Protein AF-A0A538EAV5-F1 (afdb_monomer_lite)

Radius of gyration: 18.89 Å; chains: 1; bounding box: 46×47×47 Å

Structure (mmCIF, N/CA/C/O backbone):
data_AF-A0A538EAV5-F1
#
_entry.id   AF-A0A538EAV5-F1
#
loop_
_atom_site.group_PDB
_atom_site.id
_atom_site.type_symbol
_atom_site.label_atom_id
_atom_site.label_alt_id
_atom_site.label_comp_id
_atom_site.label_asym_id
_atom_site.label_entity_id
_atom_site.label_seq_id
_atom_site.pdbx_PDB_ins_code
_atom_site.Cartn_x
_atom_site.Cartn_y
_atom_site.Cartn_z
_atom_site.occupancy
_atom_site.B_iso_or_equiv
_atom_site.auth_seq_id
_atom_site.auth_comp_id
_atom_site.auth_asym_id
_atom_site.auth_atom_id
_atom_site.pdbx_PDB_model_num
ATOM 1 N N . MET A 1 1 ? 9.358 -31.941 -11.381 1.00 70.62 1 MET A N 1
ATOM 2 C CA . MET A 1 1 ? 9.397 -30.488 -11.637 1.00 70.62 1 MET A CA 1
ATOM 3 C C . MET A 1 1 ? 8.380 -29.860 -10.707 1.00 70.62 1 MET A C 1
ATOM 5 O O . MET A 1 1 ? 7.259 -30.352 -10.681 1.00 70.62 1 MET A O 1
ATOM 9 N N . GLY A 1 2 ? 8.795 -28.918 -9.861 1.00 94.31 2 GLY A N 1
ATOM 10 C CA . GLY A 1 2 ? 7.896 -28.241 -8.918 1.00 94.31 2 GLY A CA 1
ATOM 11 C C . GLY A 1 2 ? 7.284 -26.969 -9.510 1.00 94.31 2 GLY A C 1
ATOM 12 O O . GLY A 1 2 ? 7.745 -26.485 -10.541 1.00 94.31 2 GLY A O 1
ATOM 13 N N . LEU A 1 3 ? 6.304 -26.376 -8.816 1.00 93.62 3 LEU A N 1
ATOM 14 C CA . LEU A 1 3 ? 5.641 -25.128 -9.234 1.00 93.62 3 LEU A CA 1
ATOM 15 C C . LEU A 1 3 ? 6.644 -24.017 -9.589 1.00 93.62 3 LEU A C 1
ATOM 17 O O . LEU A 1 3 ? 6.512 -23.359 -10.616 1.00 93.62 3 LEU A O 1
ATOM 21 N N . CYS A 1 4 ? 7.685 -23.832 -8.774 1.00 95.69 4 CYS A N 1
ATOM 22 C CA . CYS A 1 4 ? 8.709 -22.819 -9.037 1.00 95.69 4 CYS A CA 1
ATOM 23 C C . CYS A 1 4 ? 9.510 -23.098 -10.318 1.00 95.69 4 CYS A C 1
ATOM 25 O O . CYS A 1 4 ? 9.948 -22.160 -10.980 1.00 95.69 4 CYS A O 1
ATOM 27 N N . ASP A 1 5 ? 9.706 -24.365 -10.687 1.00 95.94 5 ASP A N 1
ATOM 28 C CA . ASP A 1 5 ? 10.388 -24.724 -11.933 1.00 95.94 5 ASP A CA 1
ATOM 29 C C . ASP A 1 5 ? 9.503 -24.419 -13.143 1.00 95.94 5 ASP A C 1
ATOM 31 O O . ASP A 1 5 ? 9.986 -23.901 -14.151 1.00 95.94 5 ASP A O 1
ATOM 35 N N . ASP A 1 6 ? 8.199 -24.680 -13.025 1.00 96.00 6 ASP A N 1
ATOM 36 C CA . ASP A 1 6 ? 7.224 -24.322 -14.051 1.00 96.00 6 ASP A CA 1
ATOM 37 C C . ASP A 1 6 ? 7.169 -22.805 -14.249 1.00 96.00 6 ASP A C 1
ATOM 39 O O . ASP A 1 6 ? 7.257 -22.345 -15.388 1.00 96.00 6 ASP A O 1
ATOM 43 N N . VAL A 1 7 ? 7.115 -22.022 -13.165 1.00 95.81 7 VAL A N 1
ATOM 44 C CA . VAL A 1 7 ? 7.157 -20.551 -13.230 1.00 95.81 7 VAL A CA 1
ATOM 45 C C . VAL A 1 7 ? 8.419 -20.076 -13.952 1.00 95.81 7 VAL A C 1
ATOM 47 O O . VAL A 1 7 ? 8.317 -19.326 -14.922 1.00 95.81 7 VAL A O 1
ATOM 50 N N . ARG A 1 8 ? 9.606 -20.562 -13.559 1.00 96.31 8 ARG A N 1
ATOM 51 C CA . ARG A 1 8 ? 10.872 -20.180 -14.213 1.00 96.31 8 ARG A CA 1
ATOM 52 C C . ARG A 1 8 ? 10.880 -20.519 -15.702 1.00 96.31 8 ARG A C 1
ATOM 54 O O . ARG A 1 8 ? 11.306 -19.687 -16.500 1.00 96.31 8 ARG A O 1
ATOM 61 N N . ARG A 1 9 ? 10.385 -21.702 -16.086 1.00 96.81 9 ARG A N 1
ATOM 62 C CA . ARG A 1 9 ? 10.300 -22.115 -17.496 1.00 96.81 9 ARG A CA 1
ATOM 63 C C . ARG A 1 9 ? 9.439 -21.150 -18.311 1.00 96.81 9 ARG A C 1
ATOM 65 O O . ARG A 1 9 ? 9.865 -20.721 -19.379 1.00 96.81 9 ARG A O 1
ATOM 72 N N . HIS A 1 10 ? 8.252 -20.800 -17.817 1.00 96.94 10 HIS A N 1
ATOM 73 C CA . HIS A 1 10 ? 7.336 -19.918 -18.545 1.00 96.94 10 HIS A CA 1
ATOM 74 C C . HIS A 1 10 ? 7.859 -18.481 -18.607 1.00 96.94 10 HIS A C 1
ATOM 76 O O . HIS A 1 10 ? 7.810 -17.868 -19.670 1.00 96.94 10 HIS A O 1
ATOM 82 N N . CYS A 1 11 ? 8.435 -17.961 -17.518 1.00 96.00 11 CYS A N 1
ATOM 83 C CA . CYS A 1 11 ? 9.115 -16.666 -17.542 1.00 96.00 11 CYS A CA 1
ATOM 84 C C . CYS A 1 11 ? 10.258 -16.642 -18.570 1.00 96.00 11 CYS A C 1
ATOM 86 O O . CYS A 1 11 ? 10.398 -15.665 -19.303 1.00 96.00 11 CYS A O 1
ATOM 88 N N . GLY A 1 12 ? 11.037 -17.727 -18.665 1.00 95.00 12 GLY A N 1
ATOM 89 C CA . GLY A 1 12 ? 12.094 -17.875 -19.667 1.00 95.00 12 GLY A CA 1
ATOM 90 C C . GLY A 1 12 ? 11.567 -17.833 -21.104 1.00 95.00 12 GLY A C 1
ATOM 91 O O . GLY A 1 12 ? 12.147 -17.143 -21.936 1.00 95.00 12 GLY A O 1
ATOM 92 N N . ALA A 1 13 ? 10.446 -18.505 -21.386 1.00 96.06 13 ALA A N 1
ATOM 93 C CA . ALA A 1 13 ? 9.806 -18.462 -22.703 1.00 96.06 13 ALA A CA 1
ATOM 94 C C . ALA A 1 13 ? 9.340 -17.042 -23.075 1.00 96.06 13 ALA A C 1
ATOM 96 O O . ALA A 1 13 ? 9.650 -16.562 -24.161 1.00 96.06 13 ALA A O 1
ATOM 97 N N . VAL A 1 14 ? 8.688 -16.330 -22.147 1.00 95.81 14 VAL A N 1
ATOM 98 C CA . VAL A 1 14 ? 8.267 -14.931 -22.363 1.00 95.81 14 VAL A CA 1
ATOM 99 C C . VAL A 1 14 ? 9.465 -14.027 -22.658 1.00 95.81 14 VAL A C 1
ATOM 101 O O . VAL A 1 14 ? 9.405 -13.209 -23.573 1.00 95.81 14 VAL A O 1
ATOM 104 N N . ALA A 1 15 ? 10.563 -14.179 -21.912 1.00 95.56 15 ALA A N 1
ATOM 105 C CA . ALA A 1 15 ? 11.778 -13.401 -22.138 1.00 95.56 15 ALA A CA 1
ATOM 106 C C . ALA A 1 15 ? 12.428 -13.710 -23.499 1.00 95.56 15 ALA A C 1
ATOM 108 O O . ALA A 1 15 ? 12.901 -12.792 -24.164 1.00 95.56 15 ALA A O 1
ATOM 109 N N . ALA A 1 16 ? 12.425 -14.976 -23.930 1.00 93.50 16 ALA A N 1
ATOM 110 C CA . ALA A 1 16 ? 12.979 -15.394 -25.219 1.00 93.50 16 ALA A CA 1
ATOM 111 C C . ALA A 1 16 ? 12.156 -14.901 -26.424 1.00 93.50 16 ALA A C 1
ATOM 113 O O . ALA A 1 16 ? 12.711 -14.671 -27.496 1.00 93.50 16 ALA A O 1
ATOM 114 N N . GLU A 1 17 ? 10.843 -14.727 -26.256 1.00 96.00 17 GLU A N 1
ATOM 115 C CA . GLU A 1 17 ? 9.930 -14.260 -27.309 1.00 96.00 17 GLU A CA 1
ATOM 116 C C . GLU A 1 17 ? 9.737 -12.731 -27.328 1.00 96.00 17 GLU A C 1
ATOM 118 O O . GLU A 1 17 ? 9.058 -12.191 -28.212 1.00 96.00 17 GLU A O 1
ATOM 123 N N . ALA A 1 18 ? 10.326 -12.008 -26.369 1.00 96.50 18 ALA A N 1
ATOM 124 C CA . ALA A 1 18 ? 10.207 -10.561 -26.267 1.00 96.50 18 ALA A CA 1
ATOM 125 C C . ALA A 1 18 ? 10.809 -9.855 -27.498 1.00 96.50 18 ALA A C 1
ATOM 127 O O . ALA A 1 18 ? 11.935 -10.115 -27.910 1.00 96.50 18 ALA A O 1
ATOM 128 N N . ARG A 1 19 ? 10.052 -8.921 -28.091 1.00 96.44 19 ARG A N 1
ATOM 129 C CA . ARG A 1 19 ? 10.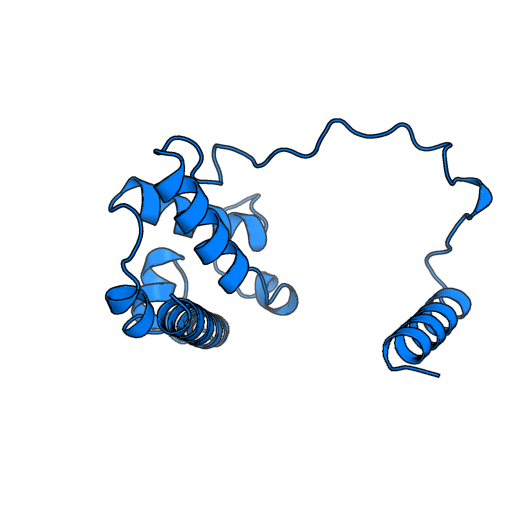458 -8.207 -29.322 1.00 96.44 19 ARG A CA 1
ATOM 130 C C . ARG A 1 19 ? 11.065 -6.828 -29.082 1.00 96.44 19 ARG A C 1
ATOM 132 O O . ARG A 1 19 ? 11.783 -6.325 -29.937 1.00 96.44 19 ARG A O 1
ATOM 139 N N . PHE A 1 20 ? 10.721 -6.197 -27.962 1.00 96.50 20 PHE A N 1
ATOM 140 C CA . PHE A 1 20 ? 11.022 -4.782 -27.709 1.00 96.50 20 PHE A CA 1
ATOM 141 C C . PHE A 1 20 ? 12.072 -4.561 -26.620 1.00 96.50 20 PHE A C 1
ATOM 143 O O . PHE A 1 20 ? 12.661 -3.487 -26.553 1.00 96.50 20 PHE A O 1
ATOM 150 N N . VAL A 1 21 ? 12.301 -5.556 -25.764 1.00 93.94 21 VAL A N 1
ATOM 151 C CA . VAL A 1 21 ? 13.243 -5.491 -24.643 1.00 93.94 21 VAL A CA 1
ATOM 152 C C . VAL A 1 21 ? 13.996 -6.814 -24.600 1.00 93.94 21 VAL A C 1
ATOM 154 O O . VAL A 1 21 ? 13.374 -7.866 -24.723 1.00 93.94 21 VAL A O 1
ATOM 157 N N . ALA A 1 22 ? 15.316 -6.756 -24.427 1.00 91.44 22 ALA A N 1
ATOM 158 C CA . ALA A 1 22 ? 16.183 -7.922 -24.310 1.00 91.44 22 ALA A CA 1
ATOM 159 C C . ALA A 1 22 ? 16.962 -7.870 -22.992 1.00 91.44 22 ALA A C 1
ATOM 161 O O . ALA A 1 22 ? 17.306 -6.791 -22.506 1.00 91.44 22 ALA A O 1
ATOM 162 N N . ILE A 1 23 ? 17.239 -9.041 -22.423 1.00 90.00 23 ILE A N 1
ATOM 163 C CA . ILE A 1 23 ? 18.126 -9.182 -21.267 1.00 90.00 23 ILE A CA 1
ATOM 164 C C . ILE A 1 23 ? 19.556 -9.278 -21.799 1.00 90.00 23 ILE A C 1
ATOM 166 O O . ILE A 1 23 ? 19.841 -10.150 -22.617 1.00 90.00 23 ILE A O 1
ATOM 170 N N . ASP A 1 24 ? 20.444 -8.406 -21.325 1.00 90.62 24 ASP A N 1
ATOM 171 C CA . ASP A 1 24 ? 21.883 -8.498 -21.577 1.00 90.62 24 ASP A CA 1
ATOM 172 C C . ASP A 1 24 ? 22.565 -9.197 -20.384 1.00 90.62 24 ASP A C 1
ATOM 174 O O . ASP A 1 24 ? 22.794 -8.556 -19.352 1.00 90.62 24 ASP A O 1
ATOM 178 N N . PRO A 1 25 ? 22.869 -10.507 -20.472 1.00 86.31 25 PRO A N 1
ATOM 179 C CA . PRO A 1 25 ? 23.530 -11.223 -19.384 1.00 86.31 25 PRO A CA 1
ATOM 180 C C . PRO A 1 25 ? 24.971 -10.746 -19.164 1.00 86.31 25 PRO A C 1
ATOM 182 O O . PRO A 1 25 ? 25.479 -10.845 -18.050 1.00 86.31 25 PRO A O 1
ATOM 185 N N . GLU A 1 26 ? 25.616 -10.181 -20.187 1.00 89.19 26 GLU A N 1
ATOM 186 C CA . GLU A 1 26 ? 26.988 -9.677 -20.098 1.00 89.19 26 GLU A CA 1
ATOM 187 C C . GLU A 1 26 ? 27.059 -8.328 -19.371 1.00 89.19 26 GLU A C 1
ATOM 189 O O . GLU A 1 26 ? 28.127 -7.933 -18.899 1.00 89.19 26 GLU A O 1
ATOM 194 N N . ALA A 1 27 ? 25.932 -7.618 -19.248 1.00 86.69 27 ALA A N 1
ATOM 195 C CA . ALA A 1 27 ? 25.825 -6.391 -18.462 1.00 86.69 27 ALA A CA 1
ATOM 196 C C . ALA A 1 27 ? 25.768 -6.639 -16.944 1.00 86.69 27 ALA A C 1
ATOM 198 O O . ALA A 1 27 ? 25.906 -5.687 -16.166 1.00 86.69 27 ALA A O 1
ATOM 199 N N . ILE A 1 28 ? 25.588 -7.889 -16.497 1.00 82.44 28 ILE A N 1
ATOM 200 C CA . ILE A 1 28 ? 25.572 -8.236 -15.071 1.00 82.44 28 ILE A CA 1
ATOM 201 C C . ILE A 1 28 ? 26.910 -7.830 -14.437 1.00 82.44 28 ILE A C 1
ATOM 203 O O . ILE A 1 28 ? 27.984 -8.183 -14.915 1.00 82.44 28 ILE A O 1
ATOM 207 N N . GLY A 1 29 ? 26.839 -7.055 -13.354 1.00 82.56 29 GLY A N 1
ATOM 208 C CA . GLY A 1 29 ? 28.017 -6.544 -12.647 1.00 82.56 29 GLY A CA 1
ATOM 209 C C . GLY A 1 29 ? 28.674 -5.310 -13.276 1.00 82.56 29 GLY A C 1
ATOM 210 O O . GLY A 1 29 ? 29.597 -4.771 -12.678 1.00 82.56 29 GLY A O 1
ATOM 211 N N . ARG A 1 30 ? 28.201 -4.829 -14.438 1.00 87.44 30 ARG A N 1
ATOM 212 C CA . ARG A 1 30 ? 28.652 -3.553 -15.037 1.00 87.44 30 ARG A CA 1
ATOM 213 C C . ARG A 1 30 ? 27.848 -2.348 -14.557 1.00 87.44 30 ARG A C 1
ATOM 215 O O . ARG A 1 30 ? 28.281 -1.212 -14.721 1.00 87.44 30 ARG A O 1
ATOM 222 N N . VAL A 1 31 ? 26.654 -2.593 -14.024 1.00 83.38 31 VAL A N 1
ATOM 223 C CA . VAL A 1 31 ? 25.819 -1.555 -13.422 1.00 83.38 31 VAL A CA 1
ATOM 224 C C . VAL A 1 31 ? 26.309 -1.342 -11.998 1.00 83.38 31 VAL A C 1
ATOM 226 O O . VAL A 1 31 ? 26.181 -2.241 -11.166 1.00 83.38 31 VAL A O 1
ATOM 229 N N . GLU A 1 32 ? 26.876 -0.165 -11.735 1.00 87.19 32 GLU A N 1
ATOM 230 C CA . GLU A 1 32 ? 27.245 0.241 -10.380 1.00 87.19 32 GLU A CA 1
ATOM 231 C C . GLU A 1 32 ? 26.024 0.119 -9.457 1.00 87.19 32 GLU A C 1
ATOM 233 O O . GLU A 1 32 ? 24.926 0.554 -9.833 1.00 87.19 32 GLU A O 1
ATOM 238 N N . PRO A 1 33 ? 26.175 -0.477 -8.262 1.00 84.19 33 PRO A N 1
ATOM 239 C CA . PRO A 1 33 ? 25.071 -0.581 -7.331 1.00 84.19 33 PRO A CA 1
ATOM 240 C C . PRO A 1 33 ? 24.588 0.822 -6.970 1.00 84.19 33 PRO A C 1
ATOM 242 O O . PRO A 1 33 ? 25.368 1.705 -6.605 1.00 84.19 33 PRO A O 1
ATOM 245 N N . GLY A 1 34 ? 23.275 1.022 -7.062 1.00 85.19 34 GLY A N 1
ATOM 246 C CA . GLY A 1 34 ? 22.653 2.212 -6.505 1.00 85.19 34 GLY A CA 1
ATOM 247 C C . GLY A 1 34 ? 22.898 2.298 -4.993 1.00 85.19 34 GLY A C 1
ATOM 248 O O . GLY A 1 34 ? 23.247 1.297 -4.356 1.00 85.19 34 GLY A O 1
ATOM 249 N N . PRO A 1 35 ? 22.692 3.479 -4.387 1.00 91.00 35 PRO A N 1
ATOM 250 C CA . PRO A 1 35 ? 22.676 3.578 -2.935 1.00 91.00 35 PRO A CA 1
ATOM 251 C C . PRO A 1 35 ? 21.633 2.607 -2.353 1.00 91.00 35 PRO A C 1
ATOM 253 O O . PRO A 1 35 ? 20.661 2.272 -3.043 1.00 91.00 35 PRO A O 1
ATOM 256 N N . PRO A 1 36 ? 21.794 2.172 -1.089 1.00 90.62 36 PRO A N 1
ATOM 257 C CA . PRO A 1 36 ? 20.785 1.365 -0.422 1.00 90.62 36 PRO A CA 1
ATOM 258 C C . PRO A 1 36 ? 19.402 2.013 -0.570 1.00 90.62 36 PRO A C 1
ATOM 260 O O . PRO A 1 36 ? 19.274 3.219 -0.327 1.00 90.62 36 PRO A O 1
ATOM 263 N N . PRO A 1 37 ? 18.377 1.257 -0.998 1.00 88.25 37 PRO A N 1
ATOM 264 C CA . PRO A 1 37 ? 17.046 1.811 -1.153 1.00 88.25 37 PRO A CA 1
ATOM 265 C C . PRO A 1 37 ? 16.551 2.316 0.201 1.00 88.25 37 PRO A C 1
ATOM 267 O O . PRO A 1 37 ? 16.670 1.633 1.218 1.00 88.25 37 PRO A O 1
ATOM 270 N N . ALA A 1 38 ? 15.990 3.519 0.199 1.00 92.12 38 ALA A N 1
ATOM 271 C CA . ALA A 1 38 ? 15.401 4.139 1.372 1.00 92.12 38 ALA A CA 1
ATOM 272 C C . ALA A 1 38 ? 13.966 4.556 1.056 1.00 92.12 38 ALA A C 1
ATOM 274 O O . ALA A 1 38 ? 13.659 4.997 -0.054 1.00 92.12 38 ALA A O 1
ATOM 275 N N . LEU A 1 39 ? 13.089 4.419 2.046 1.00 94.38 39 LEU A N 1
ATOM 276 C CA . LEU A 1 39 ? 11.736 4.951 1.970 1.00 94.38 39 LEU A CA 1
ATOM 277 C C . LEU A 1 39 ? 11.781 6.477 2.100 1.00 94.38 39 LEU A C 1
ATOM 279 O O . LEU A 1 39 ? 12.546 7.015 2.898 1.00 94.38 39 LEU A O 1
ATOM 283 N N . ASP A 1 40 ? 10.950 7.177 1.326 1.00 94.25 40 ASP A N 1
ATOM 284 C CA . ASP A 1 40 ? 10.810 8.631 1.440 1.00 94.25 40 ASP A CA 1
ATOM 285 C C . ASP A 1 40 ? 10.080 8.981 2.754 1.00 94.25 40 ASP A C 1
ATOM 287 O O . ASP A 1 40 ? 8.885 8.677 2.856 1.00 94.25 40 ASP A O 1
ATOM 291 N N 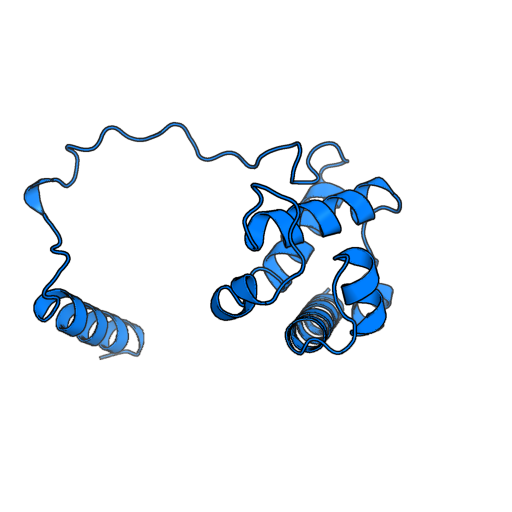. PRO A 1 41 ? 10.726 9.646 3.732 1.00 94.75 41 PRO A N 1
ATOM 292 C CA . PRO A 1 41 ? 10.108 9.985 5.017 1.00 94.75 41 PRO A CA 1
ATOM 293 C C . PRO A 1 41 ? 8.959 10.996 4.893 1.00 94.75 41 PRO A C 1
ATOM 295 O O . PRO A 1 41 ? 8.181 11.168 5.824 1.00 94.75 41 PRO A O 1
ATOM 298 N N . ARG A 1 42 ? 8.806 11.674 3.748 1.00 92.12 42 ARG A N 1
ATOM 299 C CA . ARG A 1 42 ? 7.640 12.536 3.498 1.00 92.12 42 ARG A CA 1
ATOM 300 C C . ARG A 1 42 ? 6.410 11.737 3.090 1.00 92.12 42 ARG A C 1
ATOM 302 O O . ARG A 1 42 ? 5.291 12.164 3.359 1.00 92.12 42 ARG A O 1
ATOM 309 N N . ALA A 1 43 ? 6.608 10.599 2.434 1.00 94.81 43 ALA A N 1
ATOM 310 C CA . ALA A 1 43 ? 5.526 9.746 1.957 1.00 94.81 43 ALA A CA 1
ATOM 311 C C . ALA A 1 43 ? 5.243 8.542 2.865 1.00 94.81 43 ALA A C 1
ATOM 313 O O . ALA A 1 43 ? 4.236 7.876 2.663 1.00 94.81 43 ALA A O 1
ATOM 314 N N . HIS A 1 44 ? 6.114 8.265 3.836 1.00 98.00 44 HIS A N 1
ATOM 315 C CA . HIS A 1 44 ? 5.994 7.138 4.757 1.00 98.00 44 HIS A CA 1
ATOM 316 C C . HIS A 1 44 ? 6.068 7.621 6.202 1.00 98.00 44 HIS A C 1
ATOM 318 O O . HIS A 1 44 ? 6.750 8.604 6.482 1.00 98.00 44 HIS A O 1
ATOM 324 N N . TYR A 1 45 ? 5.385 6.924 7.107 1.00 98.44 45 TYR A N 1
ATOM 325 C CA . TYR A 1 45 ? 5.489 7.159 8.542 1.00 98.44 45 TYR A CA 1
ATOM 326 C C . TYR A 1 45 ? 6.712 6.415 9.092 1.00 98.44 45 TYR A C 1
ATOM 328 O O . TYR A 1 45 ? 6.707 5.189 9.178 1.00 98.44 45 TYR A O 1
ATOM 336 N N . LEU A 1 46 ? 7.779 7.154 9.401 1.00 98.06 46 LEU A N 1
ATOM 337 C CA . LEU A 1 46 ? 9.077 6.618 9.849 1.00 98.06 46 LEU A CA 1
ATOM 338 C C . LEU A 1 46 ? 9.586 7.295 11.132 1.00 98.06 46 LEU A C 1
ATOM 340 O O . LEU A 1 46 ? 10.632 6.926 11.656 1.00 98.06 46 LEU A O 1
ATOM 344 N N . GLU A 1 47 ? 8.873 8.312 11.606 1.00 97.31 47 GLU A N 1
ATOM 345 C CA . GLU A 1 47 ? 9.239 9.171 12.731 1.00 97.31 47 GLU A CA 1
ATOM 346 C C . GLU A 1 47 ? 8.675 8.712 14.087 1.00 97.31 47 GLU A C 1
ATOM 348 O O . GLU A 1 47 ? 8.941 9.356 15.100 1.00 97.31 47 GLU A O 1
ATOM 353 N N . GLY A 1 48 ? 7.870 7.646 14.101 1.00 96.19 48 GLY A N 1
ATOM 354 C CA . GLY A 1 48 ? 7.261 7.083 15.306 1.00 96.19 48 GLY A CA 1
ATOM 355 C C . GLY A 1 48 ? 8.170 6.140 16.088 1.00 96.19 48 GLY A C 1
ATOM 356 O O . GLY A 1 48 ? 9.304 5.858 15.698 1.00 96.19 48 GLY A O 1
ATOM 357 N N . GLU A 1 49 ? 7.632 5.589 17.177 1.00 97.69 49 GLU A N 1
ATOM 358 C CA . GLU A 1 49 ? 8.290 4.505 17.905 1.00 97.69 49 GLU A CA 1
ATOM 359 C C . GLU A 1 49 ? 8.429 3.257 17.010 1.00 97.69 49 GLU A C 1
ATOM 361 O O . GLU A 1 49 ? 7.585 3.026 16.136 1.00 97.69 49 GLU A O 1
ATOM 366 N N . PRO A 1 50 ? 9.445 2.395 17.222 1.00 98.19 50 PRO A N 1
ATOM 367 C CA . PRO A 1 50 ? 9.694 1.241 16.353 1.00 98.19 50 PRO A CA 1
ATOM 368 C C . PRO A 1 50 ? 8.480 0.321 16.144 1.00 98.19 50 PRO A C 1
ATOM 370 O O . PRO A 1 50 ? 8.307 -0.228 15.057 1.00 98.19 50 PRO A O 1
ATOM 373 N N . GLY A 1 51 ? 7.630 0.170 17.166 1.00 98.12 51 GLY A N 1
ATOM 374 C CA . GLY A 1 51 ? 6.391 -0.608 17.074 1.00 98.12 51 GLY A CA 1
ATOM 375 C C . GLY A 1 51 ? 5.362 0.007 16.122 1.00 98.12 51 GLY A C 1
ATOM 376 O O . GLY A 1 51 ? 4.764 -0.712 15.323 1.00 98.12 51 GLY A O 1
ATOM 377 N N . ASP A 1 52 ? 5.212 1.331 16.140 1.00 98.19 52 ASP A N 1
ATOM 378 C CA . ASP A 1 52 ? 4.259 2.044 15.287 1.00 98.19 52 ASP A CA 1
ATOM 379 C C . ASP A 1 52 ? 4.734 2.071 13.831 1.00 98.19 52 ASP A C 1
ATOM 381 O O . ASP A 1 52 ? 3.937 1.892 12.909 1.00 98.19 52 ASP A O 1
ATOM 385 N N . VAL A 1 53 ? 6.046 2.219 13.613 1.00 98.50 53 VAL A N 1
ATOM 386 C CA . VAL A 1 53 ? 6.650 2.111 12.275 1.00 98.50 53 VAL A CA 1
ATOM 387 C C . VAL A 1 53 ? 6.470 0.697 11.716 1.00 98.50 53 VAL A C 1
ATOM 389 O O . VAL A 1 53 ? 6.107 0.537 10.550 1.00 98.50 53 VAL A O 1
ATOM 392 N N . ALA A 1 54 ? 6.659 -0.341 12.537 1.00 98.38 54 ALA A N 1
ATOM 393 C CA . ALA A 1 54 ? 6.406 -1.718 12.119 1.00 98.38 54 ALA A CA 1
ATOM 394 C C . ALA A 1 54 ? 4.925 -1.946 11.766 1.00 98.38 54 ALA A C 1
ATOM 396 O O . ALA A 1 54 ? 4.628 -2.532 10.725 1.00 98.38 54 ALA A O 1
ATOM 397 N N . ALA A 1 55 ? 3.997 -1.436 12.583 1.00 98.56 55 ALA A N 1
ATOM 398 C CA . ALA A 1 55 ? 2.564 -1.512 12.306 1.00 98.56 55 ALA A CA 1
ATOM 399 C C . ALA A 1 55 ? 2.189 -0.784 11.005 1.00 98.56 55 ALA A C 1
ATOM 401 O O . ALA A 1 55 ? 1.410 -1.314 10.210 1.00 98.56 55 ALA A O 1
ATOM 402 N N . TYR A 1 56 ? 2.778 0.388 10.745 1.00 98.62 56 TYR A N 1
ATOM 403 C CA . TYR A 1 56 ? 2.594 1.126 9.496 1.00 98.62 56 TYR A CA 1
ATOM 404 C C . TYR A 1 56 ? 3.037 0.306 8.283 1.00 98.62 56 TYR A C 1
ATOM 406 O O . TYR A 1 56 ? 2.270 0.165 7.333 1.00 98.62 56 TYR A O 1
ATOM 414 N N . LEU A 1 57 ? 4.247 -0.261 8.319 1.00 98.38 57 LEU A N 1
ATOM 415 C CA . LEU A 1 57 ? 4.792 -1.026 7.196 1.00 98.38 57 LEU A CA 1
ATOM 416 C C . LEU A 1 57 ? 3.967 -2.284 6.909 1.00 98.38 57 LEU A C 1
ATOM 418 O O . LEU A 1 57 ? 3.621 -2.523 5.756 1.00 98.38 57 LEU A O 1
ATOM 422 N N . LEU A 1 58 ? 3.571 -3.032 7.943 1.00 98.38 58 LEU A N 1
ATOM 423 C CA . LEU A 1 58 ? 2.701 -4.203 7.780 1.00 98.38 58 LEU A CA 1
ATOM 424 C C . LEU A 1 58 ? 1.331 -3.824 7.200 1.00 98.38 58 LEU A C 1
ATOM 426 O O . LEU A 1 58 ? 0.816 -4.515 6.323 1.00 98.38 58 LEU A O 1
ATOM 430 N N . THR A 1 59 ? 0.760 -2.709 7.662 1.00 98.62 59 THR A N 1
ATOM 431 C CA . THR A 1 59 ? -0.520 -2.196 7.156 1.00 98.62 59 THR A CA 1
ATOM 432 C C . THR A 1 59 ? -0.404 -1.759 5.696 1.00 98.62 59 THR A C 1
ATOM 434 O O . THR A 1 59 ? -1.272 -2.089 4.893 1.00 98.62 59 THR A O 1
ATOM 437 N N . LEU A 1 60 ? 0.673 -1.051 5.333 1.00 98.50 60 LEU A N 1
ATOM 438 C CA . LEU A 1 60 ? 0.938 -0.627 3.959 1.00 98.50 60 LEU A CA 1
ATOM 439 C C . LEU A 1 60 ? 1.103 -1.835 3.038 1.00 98.50 60 LEU A C 1
ATOM 441 O O . LEU A 1 60 ? 0.465 -1.884 1.990 1.00 98.50 60 LEU A O 1
ATOM 445 N N . ASP A 1 61 ? 1.922 -2.810 3.431 1.00 97.88 61 ASP A N 1
ATOM 446 C CA . ASP A 1 61 ? 2.209 -3.990 2.616 1.00 97.88 61 ASP A CA 1
ATOM 447 C C . ASP A 1 61 ? 0.969 -4.863 2.396 1.00 97.88 61 ASP A C 1
ATOM 449 O O . ASP A 1 61 ? 0.799 -5.408 1.303 1.00 97.88 61 ASP A O 1
ATOM 453 N N . ALA A 1 62 ? 0.048 -4.920 3.364 1.00 98.38 62 ALA A N 1
ATOM 454 C CA . ALA A 1 62 ? -1.236 -5.602 3.197 1.00 98.38 62 ALA A CA 1
ATOM 455 C C . ALA A 1 62 ? -2.103 -4.996 2.077 1.00 98.38 62 ALA A C 1
ATOM 457 O O . ALA A 1 62 ? -2.923 -5.702 1.494 1.00 98.38 62 ALA A O 1
ATOM 458 N N . ILE A 1 63 ? -1.908 -3.718 1.734 1.00 97.62 63 ILE A N 1
ATOM 459 C CA . ILE A 1 63 ? -2.654 -3.014 0.677 1.00 97.62 63 ILE A CA 1
ATOM 460 C C . ILE A 1 63 ? -1.762 -2.522 -0.471 1.00 97.62 63 ILE A C 1
ATOM 462 O O . ILE A 1 63 ? -2.204 -1.758 -1.327 1.00 97.62 63 ILE A O 1
ATOM 466 N N . ASN A 1 64 ? -0.511 -2.978 -0.556 1.00 92.69 64 ASN A N 1
ATOM 467 C CA . ASN A 1 64 ? 0.446 -2.559 -1.584 1.00 92.69 64 ASN A CA 1
ATOM 468 C C . ASN A 1 64 ? 0.289 -3.359 -2.895 1.00 92.69 64 ASN A C 1
ATOM 470 O O . ASN A 1 64 ? 1.249 -3.864 -3.478 1.00 92.69 64 ASN A O 1
ATOM 474 N N . PHE A 1 65 ? -0.950 -3.505 -3.368 1.00 94.81 65 PHE A N 1
ATOM 475 C CA . PHE A 1 65 ? -1.282 -4.174 -4.627 1.00 94.81 65 PHE A CA 1
ATOM 476 C C . PHE A 1 65 ? -2.269 -3.351 -5.459 1.00 94.81 65 PHE A C 1
ATOM 478 O O . PHE A 1 65 ? -2.806 -2.342 -5.012 1.00 94.81 65 PHE A O 1
ATOM 485 N N . GLY A 1 66 ? -2.519 -3.782 -6.698 1.00 91.75 66 GLY A N 1
ATOM 486 C CA . GLY A 1 66 ? -3.494 -3.128 -7.576 1.00 91.75 66 GLY A CA 1
ATOM 487 C C . GLY A 1 66 ? -2.899 -2.058 -8.488 1.00 91.75 66 GLY A C 1
ATOM 488 O O . GLY A 1 66 ? -3.601 -1.134 -8.880 1.00 91.75 66 GLY A O 1
ATOM 489 N N . SER A 1 67 ? -1.632 -2.190 -8.889 1.00 87.06 67 SER A N 1
ATOM 490 C CA . SER A 1 67 ? -0.970 -1.251 -9.810 1.00 87.06 67 SER A CA 1
ATOM 491 C C . SER A 1 67 ? -1.736 -1.018 -11.123 1.00 87.06 67 SER A C 1
ATOM 493 O O . SER A 1 67 ? -1.701 0.089 -11.659 1.00 87.06 67 SER A O 1
ATOM 495 N N . GLY A 1 68 ? -2.492 -2.013 -11.605 1.00 92.12 68 GLY A N 1
ATOM 496 C CA . GLY A 1 68 ? -3.393 -1.880 -12.758 1.00 92.12 68 GLY A CA 1
ATOM 497 C C . GLY A 1 68 ? -4.567 -0.912 -12.543 1.00 92.12 68 GLY A C 1
ATOM 498 O O . GLY A 1 68 ? -5.057 -0.334 -13.507 1.00 92.12 68 GLY A O 1
ATOM 499 N N . TRP A 1 69 ? -4.967 -0.675 -11.291 1.00 93.81 69 TRP A N 1
ATOM 500 C CA . TRP A 1 69 ? -6.001 0.288 -10.895 1.00 93.81 69 TRP A CA 1
ATOM 501 C C . TRP A 1 69 ? -5.442 1.691 -10.647 1.00 93.81 69 TRP A C 1
ATOM 503 O O . TRP A 1 69 ? -6.182 2.661 -10.574 1.00 93.81 69 TRP A O 1
ATOM 513 N N . PHE A 1 70 ? -4.127 1.867 -10.526 1.00 92.69 70 PHE A N 1
ATOM 514 C CA . PHE A 1 70 ? -3.562 3.179 -10.196 1.00 92.69 70 PHE A CA 1
ATOM 515 C C . PHE A 1 70 ? -3.920 4.308 -11.176 1.00 92.69 70 PHE A C 1
ATOM 517 O O . PHE A 1 70 ? -3.989 5.452 -10.717 1.00 92.69 70 PHE A O 1
ATOM 524 N N . PRO A 1 71 ? -4.147 4.068 -12.486 1.00 93.12 71 PRO A N 1
ATOM 525 C CA . PRO A 1 71 ? -4.679 5.083 -13.395 1.00 93.12 71 PRO A CA 1
ATOM 526 C C . PRO A 1 71 ? -6.074 5.617 -13.039 1.00 93.12 71 PRO A C 1
ATOM 528 O O . PRO A 1 71 ? -6.387 6.725 -13.465 1.00 93.12 71 PRO A O 1
ATOM 531 N N . THR A 1 72 ? -6.884 4.879 -12.271 1.00 94.31 72 THR A N 1
ATOM 532 C CA . THR A 1 72 ? -8.265 5.251 -11.908 1.00 94.31 72 THR A CA 1
ATOM 533 C C . THR A 1 72 ? -8.375 5.935 -10.543 1.00 94.31 72 THR A C 1
ATOM 535 O O . THR A 1 72 ? -9.439 6.439 -10.192 1.00 94.31 72 THR A O 1
ATOM 538 N N . LEU A 1 73 ? -7.279 6.003 -9.782 1.00 94.50 73 LEU A N 1
ATOM 539 C CA . LEU A 1 73 ? -7.246 6.658 -8.475 1.00 94.50 73 LEU A CA 1
ATOM 540 C C . LEU A 1 73 ? -7.169 8.184 -8.591 1.00 94.50 73 LEU A C 1
ATOM 542 O O . LEU A 1 73 ? -6.530 8.742 -9.490 1.00 94.50 73 LEU A O 1
ATOM 546 N N . ARG A 1 74 ? -7.737 8.873 -7.599 1.00 94.81 74 ARG A N 1
ATOM 547 C CA . ARG A 1 74 ? -7.518 10.306 -7.384 1.00 94.81 74 ARG A CA 1
ATOM 548 C C . ARG A 1 74 ? -6.083 10.499 -6.904 1.00 94.81 74 ARG A C 1
ATOM 550 O O . ARG A 1 74 ? -5.703 10.001 -5.846 1.00 94.81 74 ARG A O 1
ATOM 557 N N . ARG A 1 75 ? -5.269 11.210 -7.685 1.00 90.56 75 ARG A N 1
ATOM 558 C CA . ARG A 1 75 ? -3.847 11.444 -7.387 1.00 90.56 75 ARG A CA 1
ATOM 559 C C . ARG A 1 75 ? -3.550 12.935 -7.352 1.00 90.56 75 ARG A C 1
ATOM 561 O O . ARG A 1 75 ? -4.030 13.684 -8.200 1.00 90.56 75 ARG A O 1
ATOM 568 N N . ALA A 1 76 ? -2.713 13.345 -6.404 1.00 82.06 76 ALA A N 1
ATOM 569 C CA . ALA A 1 76 ? -2.123 14.676 -6.427 1.00 82.06 76 ALA A CA 1
ATOM 570 C C . ALA A 1 76 ? -1.178 14.819 -7.642 1.00 82.06 76 ALA A C 1
ATOM 572 O O . ALA A 1 76 ? -0.566 13.826 -8.056 1.00 82.06 76 ALA A O 1
ATOM 573 N N . PRO A 1 77 ? -1.022 16.029 -8.211 1.00 84.00 77 PRO A N 1
ATOM 574 C CA . PRO A 1 77 ? -0.084 16.268 -9.304 1.00 84.00 77 PRO A CA 1
ATOM 575 C C . PRO A 1 77 ? 1.329 15.767 -8.973 1.00 84.00 77 PRO A C 1
ATOM 577 O O . PRO A 1 77 ? 1.843 16.013 -7.884 1.00 84.00 77 PRO A O 1
ATOM 580 N N . GLY A 1 78 ? 1.956 15.053 -9.912 1.00 85.56 78 GLY A N 1
ATOM 581 C CA . GLY A 1 78 ? 3.321 14.536 -9.757 1.00 85.56 78 GLY A CA 1
ATOM 582 C C . GLY A 1 78 ? 3.467 13.308 -8.848 1.00 85.56 78 GLY A C 1
ATOM 583 O O . GLY A 1 78 ? 4.593 12.891 -8.589 1.00 85.56 78 GLY A O 1
ATOM 584 N N . ARG A 1 79 ? 2.367 12.708 -8.371 1.00 87.88 79 ARG A N 1
ATOM 585 C CA . ARG A 1 79 ? 2.401 11.538 -7.482 1.00 87.88 79 ARG A CA 1
ATOM 586 C C . ARG A 1 79 ? 1.974 10.259 -8.206 1.00 87.88 79 ARG A C 1
ATOM 588 O O . ARG A 1 79 ? 0.965 10.235 -8.911 1.00 87.88 79 ARG A O 1
ATOM 595 N N . SER A 1 80 ? 2.746 9.185 -8.028 1.00 91.38 80 SER A N 1
ATOM 596 C CA . SER A 1 80 ? 2.370 7.853 -8.519 1.00 91.38 80 SER A CA 1
ATOM 597 C C . SER A 1 80 ? 1.224 7.270 -7.686 1.00 91.38 80 SER A C 1
ATOM 599 O O . SER A 1 80 ? 0.968 7.727 -6.574 1.00 91.38 80 SER A O 1
ATOM 601 N N . GLY A 1 81 ? 0.549 6.231 -8.190 1.00 92.88 81 GLY A N 1
ATOM 602 C CA . GLY A 1 81 ? -0.490 5.549 -7.409 1.00 92.88 81 GLY A CA 1
ATOM 603 C C . GLY A 1 81 ? 0.041 4.967 -6.095 1.00 92.88 81 GLY A C 1
ATOM 604 O O . GLY A 1 81 ? -0.576 5.186 -5.060 1.00 92.88 81 GLY A O 1
ATOM 605 N N . TYR A 1 82 ? 1.233 4.354 -6.109 1.00 94.56 82 TYR A N 1
ATOM 606 C CA . TYR A 1 82 ? 1.890 3.857 -4.892 1.00 94.56 82 TYR A CA 1
ATOM 607 C C . TYR A 1 82 ? 2.062 4.970 -3.855 1.00 94.56 82 TYR A C 1
ATOM 609 O O . TYR A 1 82 ? 1.607 4.850 -2.721 1.00 94.56 82 TYR A O 1
ATOM 617 N N . PHE A 1 83 ? 2.661 6.093 -4.262 1.00 95.31 83 PHE A N 1
ATOM 618 C CA . PHE A 1 83 ? 2.903 7.203 -3.346 1.00 95.31 83 PHE A CA 1
ATOM 619 C C . PHE A 1 83 ? 1.607 7.877 -2.882 1.00 95.31 83 PHE A C 1
ATOM 621 O O . PHE A 1 83 ? 1.604 8.483 -1.815 1.00 95.31 83 PHE A O 1
ATOM 628 N N . THR A 1 84 ? 0.510 7.786 -3.641 1.00 94.25 84 THR A N 1
ATOM 629 C CA . THR A 1 84 ? -0.817 8.208 -3.169 1.00 94.25 84 THR A CA 1
ATOM 630 C C . THR A 1 84 ? -1.279 7.353 -1.992 1.00 94.25 84 THR A C 1
ATOM 632 O O . THR A 1 84 ? -1.700 7.920 -0.987 1.00 94.25 84 THR A O 1
ATOM 635 N N . ILE A 1 85 ? -1.159 6.024 -2.089 1.00 96.62 85 ILE A N 1
ATOM 636 C CA . ILE A 1 85 ? -1.579 5.117 -1.013 1.00 96.62 85 ILE A CA 1
ATOM 637 C C . ILE A 1 85 ? -0.682 5.277 0.217 1.00 96.62 85 ILE A C 1
ATOM 639 O O . ILE A 1 85 ? -1.189 5.530 1.308 1.00 96.62 85 ILE A O 1
ATOM 643 N N . ALA A 1 86 ? 0.641 5.211 0.027 1.00 97.38 86 ALA A N 1
ATOM 644 C CA . ALA A 1 86 ? 1.612 5.339 1.113 1.00 97.38 86 ALA A CA 1
ATOM 645 C C . ALA A 1 86 ? 1.435 6.659 1.880 1.00 97.38 86 ALA A C 1
ATOM 647 O O . ALA A 1 86 ? 1.302 6.651 3.101 1.00 97.38 86 ALA A O 1
ATOM 648 N N . ALA A 1 87 ? 1.324 7.785 1.165 1.00 96.12 87 ALA A N 1
ATOM 649 C CA . ALA A 1 87 ? 1.166 9.083 1.811 1.00 96.12 87 ALA A CA 1
ATOM 650 C C . ALA A 1 87 ? -0.173 9.213 2.555 1.00 96.12 87 ALA A C 1
ATOM 652 O O . ALA A 1 87 ? -0.181 9.723 3.669 1.00 96.12 87 ALA A O 1
ATOM 653 N N . GLY A 1 88 ? -1.291 8.751 1.979 1.00 96.31 88 GLY A N 1
ATOM 654 C CA . GLY A 1 88 ? -2.598 8.814 2.649 1.00 96.31 88 GLY A CA 1
ATOM 655 C C . GLY A 1 88 ? -2.623 8.004 3.947 1.00 96.31 88 GLY A C 1
ATOM 656 O O . GLY A 1 88 ? -3.071 8.488 4.987 1.00 96.31 88 GLY A O 1
ATOM 657 N N . LEU A 1 89 ? -2.052 6.798 3.913 1.00 98.12 89 LEU A N 1
ATOM 658 C CA . LEU A 1 89 ? -1.920 5.962 5.100 1.00 98.12 89 LEU A CA 1
ATOM 659 C C . LEU A 1 89 ? -0.979 6.588 6.142 1.00 98.12 89 LEU A C 1
ATOM 661 O O . LEU A 1 89 ? -1.307 6.603 7.329 1.00 98.12 89 LEU A O 1
ATOM 665 N N . ALA A 1 90 ? 0.158 7.142 5.709 1.00 98.25 90 ALA A N 1
ATOM 666 C CA . ALA A 1 90 ? 1.107 7.808 6.597 1.00 98.25 90 ALA A CA 1
ATOM 667 C C . ALA A 1 90 ? 0.461 8.995 7.330 1.00 98.25 90 ALA A C 1
ATOM 669 O O . ALA A 1 90 ? 0.632 9.127 8.540 1.00 98.25 90 ALA A O 1
ATOM 670 N N . GLU A 1 91 ? -0.343 9.813 6.642 1.00 97.75 91 GLU A N 1
ATOM 671 C CA . GLU A 1 91 ? -1.090 10.908 7.275 1.00 97.75 91 GLU A CA 1
ATOM 672 C C . GLU A 1 91 ? -2.070 10.403 8.347 1.00 97.75 91 GLU A C 1
ATOM 674 O O . GLU A 1 91 ? -2.149 10.975 9.436 1.00 97.75 91 GLU A O 1
ATOM 679 N N . ARG A 1 92 ? -2.770 9.286 8.103 1.00 97.62 92 ARG A N 1
ATOM 680 C CA . ARG A 1 92 ? -3.644 8.672 9.119 1.00 97.62 92 ARG A CA 1
ATOM 681 C C . ARG A 1 92 ? -2.857 8.177 10.334 1.00 97.62 92 ARG A C 1
ATOM 683 O O . ARG A 1 92 ? -3.333 8.346 11.458 1.00 97.62 92 ARG A O 1
ATOM 690 N N . PHE A 1 93 ? -1.681 7.588 10.141 1.00 98.25 93 PHE A N 1
ATOM 691 C CA . PHE A 1 93 ? -0.823 7.154 11.249 1.00 98.25 93 PHE A CA 1
ATOM 692 C C . PHE A 1 93 ? -0.291 8.342 12.055 1.00 98.25 93 PHE A C 1
ATOM 694 O O . PHE A 1 93 ? -0.339 8.313 13.281 1.00 98.25 93 PHE A O 1
ATOM 701 N N . ARG A 1 94 ? 0.111 9.434 11.395 1.00 97.81 94 ARG A N 1
ATOM 702 C CA . ARG A 1 94 ? 0.501 10.682 12.078 1.00 97.81 94 ARG A CA 1
ATOM 703 C C . ARG A 1 94 ? -0.626 11.257 12.927 1.00 97.81 94 ARG A C 1
ATOM 705 O O . ARG A 1 94 ? -0.381 11.736 14.028 1.00 97.81 94 ARG A O 1
ATOM 712 N N . ALA A 1 95 ? -1.852 11.227 12.408 1.00 97.88 95 ALA A N 1
ATOM 713 C CA . ALA A 1 95 ? -2.995 11.849 13.063 1.00 97.88 95 ALA A CA 1
ATOM 714 C C . ALA A 1 95 ? -3.530 11.049 14.261 1.00 97.88 95 ALA A C 1
ATOM 716 O O . ALA A 1 95 ? -4.011 11.650 15.220 1.00 97.88 95 ALA A O 1
ATOM 717 N N . ALA A 1 96 ? -3.502 9.715 14.198 1.00 97.44 96 ALA A N 1
ATOM 718 C CA . ALA A 1 96 ? -4.210 8.879 15.170 1.00 97.44 96 ALA A CA 1
ATOM 719 C C . ALA A 1 96 ? -3.508 7.554 15.520 1.00 97.44 96 ALA A C 1
ATOM 721 O O . ALA A 1 96 ? -4.110 6.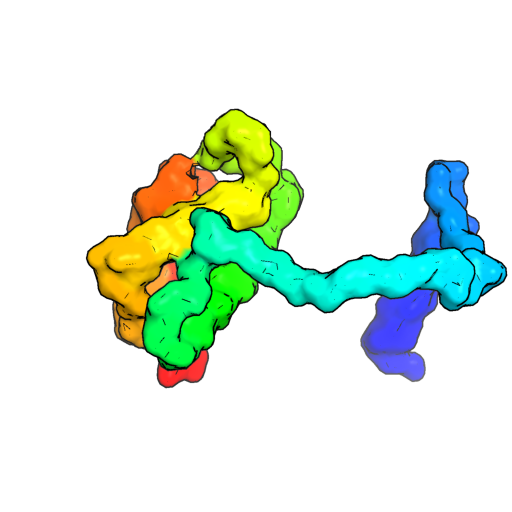708 16.173 1.00 97.44 96 ALA A O 1
ATOM 722 N N . GLY A 1 97 ? -2.250 7.363 15.113 1.00 97.75 97 GLY A N 1
ATOM 723 C CA . GLY A 1 97 ? -1.471 6.161 15.423 1.00 97.75 97 GLY A CA 1
ATOM 724 C C . GLY A 1 97 ? -1.952 4.897 14.694 1.00 97.75 97 GLY A C 1
ATOM 725 O O . GLY A 1 97 ? -2.813 4.981 13.811 1.00 97.75 97 GLY A O 1
ATOM 726 N N . PRO A 1 98 ? -1.391 3.721 15.023 1.00 98.12 98 PRO A N 1
ATOM 727 C CA . PRO A 1 98 ? -1.795 2.456 14.418 1.00 98.12 98 PRO A CA 1
ATOM 728 C C . PRO A 1 98 ? -3.224 2.059 14.807 1.00 98.12 98 PRO A C 1
ATOM 730 O O . PRO A 1 98 ? -3.697 2.376 15.896 1.00 98.12 98 PRO A O 1
ATOM 733 N N . TRP A 1 99 ? -3.895 1.308 13.933 1.00 98.44 99 TRP A N 1
ATOM 734 C CA . TRP A 1 99 ? -5.097 0.570 14.321 1.00 98.44 99 TRP A CA 1
ATOM 735 C C . TRP A 1 99 ? -4.727 -0.650 15.164 1.00 98.44 99 TRP A C 1
ATOM 737 O O . TRP A 1 99 ? -3.751 -1.349 14.886 1.00 98.44 99 TRP A O 1
ATOM 747 N N . SER A 1 100 ? -5.556 -0.951 16.154 1.00 98.31 100 SER A N 1
ATOM 748 C CA . SER A 1 100 ? -5.572 -2.252 16.810 1.00 98.31 100 SER A CA 1
ATOM 749 C C . SER A 1 100 ? -6.065 -3.353 15.854 1.00 98.31 100 SER A C 1
ATOM 751 O O . SER A 1 100 ? -6.804 -3.074 14.904 1.00 98.31 100 SER A O 1
ATOM 753 N N . PRO A 1 101 ? -5.752 -4.635 16.123 1.00 98.38 101 PRO A N 1
ATOM 754 C CA . PRO A 1 101 ? -6.290 -5.749 15.340 1.00 98.38 101 PRO A CA 1
ATOM 755 C C . PRO A 1 101 ? -7.824 -5.796 15.302 1.00 98.38 101 PRO A C 1
ATOM 757 O O . PRO A 1 101 ? -8.405 -6.243 14.318 1.00 98.38 101 PRO A O 1
ATOM 760 N N . ALA A 1 102 ? -8.501 -5.346 16.366 1.00 98.62 102 ALA A N 1
ATOM 761 C CA . ALA A 1 102 ? -9.960 -5.254 16.394 1.00 98.62 102 ALA A CA 1
ATOM 762 C C . ALA A 1 102 ? -10.472 -4.196 15.407 1.00 98.62 102 ALA A C 1
ATOM 764 O O . ALA A 1 102 ? -11.329 -4.504 14.588 1.00 98.62 102 ALA A O 1
ATOM 765 N N . GLU A 1 103 ? -9.883 -2.998 15.412 1.00 98.62 103 GLU A N 1
ATOM 766 C CA . GLU A 1 103 ? -10.253 -1.932 14.473 1.00 98.62 103 GLU A CA 1
ATOM 767 C C . GLU A 1 103 ? -9.969 -2.328 13.018 1.00 98.62 103 GLU A C 1
ATOM 769 O O . GLU A 1 103 ? -10.789 -2.065 12.144 1.00 98.62 103 GLU A O 1
ATOM 774 N N . LEU A 1 104 ? -8.853 -3.018 12.749 1.00 98.75 104 LEU A N 1
ATOM 775 C CA . LEU A 1 104 ? -8.531 -3.516 11.406 1.00 98.75 104 LEU A CA 1
ATOM 776 C C . LEU A 1 104 ? -9.607 -4.459 10.855 1.00 98.75 104 LEU A C 1
ATOM 778 O O . LEU A 1 104 ? -9.925 -4.379 9.672 1.00 98.75 104 LEU A O 1
ATOM 782 N N . ARG A 1 105 ? -10.190 -5.329 11.692 1.00 98.75 105 ARG A N 1
ATOM 783 C CA . ARG A 1 105 ? -11.265 -6.268 11.302 1.00 98.75 105 ARG A CA 1
ATOM 784 C C . ARG A 1 105 ? -12.588 -5.572 10.978 1.00 98.75 105 ARG A C 1
ATOM 786 O O . ARG A 1 105 ? -13.435 -6.176 10.327 1.00 98.75 105 ARG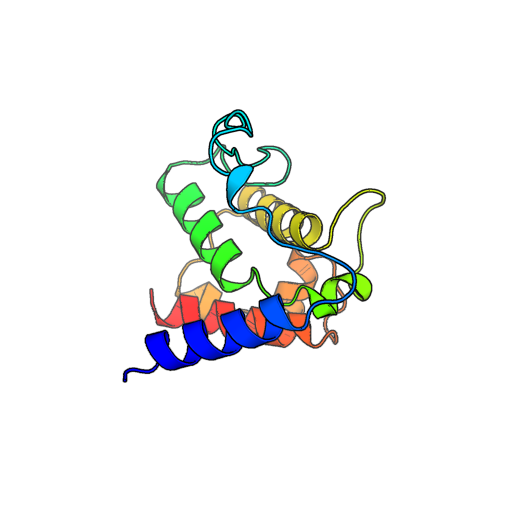 A O 1
ATOM 793 N N . GLU A 1 106 ? -12.763 -4.337 11.436 1.00 98.50 106 GLU A N 1
ATOM 794 C CA . GLU A 1 106 ? -13.989 -3.553 11.263 1.00 98.50 106 GLU A CA 1
ATOM 795 C C . GLU A 1 106 ? -13.887 -2.522 10.130 1.00 98.50 106 GLU A C 1
ATOM 797 O O . GLU A 1 106 ? -14.884 -1.883 9.796 1.00 98.50 106 GLU A O 1
ATOM 802 N N . LEU A 1 107 ? -12.709 -2.358 9.511 1.00 98.62 107 LEU A N 1
ATOM 803 C CA . LEU A 1 107 ? -12.536 -1.428 8.395 1.00 98.62 107 LEU A CA 1
ATOM 804 C C . LEU A 1 107 ? -13.401 -1.831 7.200 1.00 98.62 107 LEU A C 1
ATOM 806 O O . LEU A 1 107 ? -13.268 -2.928 6.658 1.00 98.62 107 LEU A O 1
ATOM 810 N N . ASP A 1 108 ? -14.238 -0.899 6.758 1.00 98.69 108 ASP A N 1
ATOM 811 C CA . ASP A 1 108 ? -15.062 -1.027 5.564 1.00 98.69 108 ASP A CA 1
ATOM 812 C C . ASP A 1 108 ? -14.471 -0.215 4.384 1.00 98.69 108 ASP A C 1
ATOM 814 O O . ASP A 1 108 ? -13.514 0.555 4.555 1.00 98.69 108 ASP A O 1
ATOM 818 N N . PRO A 1 109 ? -15.004 -0.369 3.155 1.00 98.75 109 PRO A N 1
ATOM 819 C CA . PRO A 1 109 ? -14.497 0.357 1.991 1.00 98.75 109 PRO A CA 1
ATOM 820 C C . PRO A 1 109 ? -14.583 1.883 2.141 1.00 98.75 109 PRO A C 1
ATOM 822 O O . PRO A 1 109 ? -13.715 2.596 1.636 1.00 98.75 109 PRO A O 1
ATOM 825 N N . ALA A 1 110 ? -15.593 2.398 2.849 1.00 98.69 110 ALA A N 1
ATOM 826 C CA . ALA A 1 110 ? -15.787 3.832 3.036 1.00 98.69 110 ALA A CA 1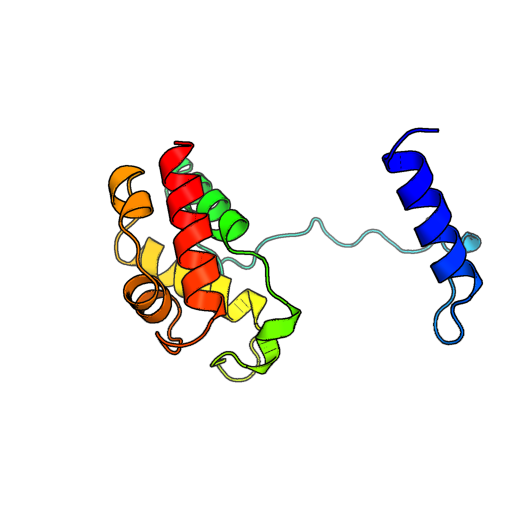
ATOM 827 C C . ALA A 1 110 ? -14.734 4.430 3.981 1.00 98.69 110 ALA A C 1
ATOM 829 O O . ALA A 1 110 ? -14.187 5.498 3.697 1.00 98.69 110 ALA A O 1
ATOM 830 N N . ALA A 1 111 ? -14.390 3.725 5.060 1.00 98.38 111 ALA A N 1
ATOM 831 C CA . ALA A 1 111 ? -13.321 4.091 5.979 1.00 98.38 111 ALA A CA 1
ATOM 832 C C . ALA A 1 111 ? -11.958 4.100 5.271 1.00 98.38 111 ALA A C 1
ATOM 834 O O . ALA A 1 111 ? -11.187 5.053 5.412 1.00 98.38 111 ALA A O 1
ATOM 835 N N . VAL A 1 112 ? -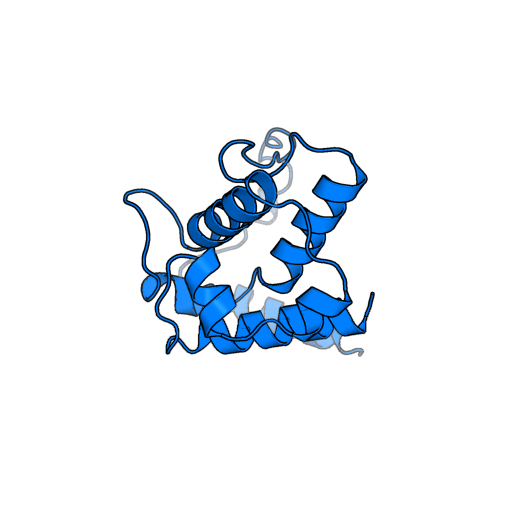11.682 3.082 4.448 1.00 98.50 112 VAL A N 1
ATOM 836 C CA . VAL A 1 112 ? -10.451 3.019 3.645 1.00 98.50 112 VAL A CA 1
ATOM 837 C C . VAL A 1 112 ? -10.403 4.159 2.625 1.00 98.50 112 VAL A C 1
ATOM 839 O O . VAL A 1 112 ? -9.389 4.852 2.516 1.00 98.50 112 VAL A O 1
ATOM 842 N N . ALA A 1 113 ? -11.505 4.421 1.921 1.00 98.38 113 ALA A N 1
ATOM 843 C CA . ALA A 1 113 ? -11.591 5.522 0.968 1.00 98.38 113 ALA A CA 1
ATOM 844 C C . ALA A 1 113 ? -11.387 6.889 1.633 1.00 98.38 113 ALA A C 1
ATOM 846 O O . ALA A 1 113 ? -10.709 7.742 1.061 1.00 98.38 113 ALA A O 1
ATOM 847 N N . ALA A 1 114 ? -11.913 7.089 2.846 1.00 98.12 114 ALA A N 1
ATOM 848 C CA . ALA A 1 114 ? -11.714 8.314 3.613 1.00 98.12 114 ALA A CA 1
ATOM 849 C C . ALA A 1 114 ? -10.235 8.535 3.970 1.00 98.12 114 ALA A C 1
ATOM 851 O O . ALA A 1 114 ? -9.728 9.641 3.793 1.00 98.12 114 ALA A O 1
ATOM 852 N N . VAL A 1 115 ? -9.526 7.485 4.400 1.00 97.81 115 VAL A N 1
ATOM 853 C CA . VAL A 1 115 ? -8.081 7.547 4.693 1.00 97.81 115 VAL A CA 1
ATOM 854 C C . VAL A 1 115 ? -7.265 7.850 3.435 1.00 97.81 115 VAL A C 1
ATOM 856 O O . VAL A 1 115 ? -6.346 8.665 3.464 1.00 97.81 115 VAL A O 1
ATOM 859 N N . LEU A 1 116 ? -7.601 7.211 2.315 1.00 96.88 116 LEU A N 1
ATOM 860 C CA . LEU A 1 116 ? -6.816 7.292 1.079 1.00 96.88 116 LEU A CA 1
ATOM 861 C C . LEU A 1 116 ? -7.263 8.432 0.145 1.00 96.88 116 LEU A C 1
ATOM 863 O O . LEU A 1 116 ? -6.674 8.627 -0.922 1.00 96.88 116 LEU A O 1
ATOM 867 N N . GLY A 1 117 ? -8.304 9.182 0.518 1.00 96.38 117 GLY A N 1
ATOM 868 C CA . GLY A 1 117 ? -8.886 10.259 -0.286 1.00 96.38 117 GLY A CA 1
ATOM 869 C C . GLY A 1 117 ? -9.512 9.783 -1.602 1.00 96.38 117 GLY A C 1
ATOM 870 O O . GLY A 1 117 ? -9.477 10.507 -2.600 1.00 96.38 117 GLY A O 1
ATOM 871 N N . GLN A 1 118 ? -10.046 8.562 -1.630 1.00 97.44 118 GLN A N 1
ATOM 872 C CA . GLN A 1 118 ? -10.576 7.909 -2.830 1.00 97.44 118 GLN A CA 1
ATOM 873 C C . GLN A 1 118 ? -12.109 7.899 -2.864 1.00 97.44 118 GLN A C 1
ATOM 875 O O . GLN A 1 118 ? -12.784 8.465 -2.005 1.00 97.44 118 GLN A O 1
ATOM 880 N N . ASP A 1 119 ? -12.662 7.324 -3.928 1.00 97.62 119 ASP A N 1
ATOM 881 C CA . ASP A 1 119 ? -14.094 7.068 -4.051 1.00 97.62 119 ASP A CA 1
ATOM 882 C C . ASP A 1 119 ? -14.470 5.812 -3.241 1.00 97.62 119 ASP A C 1
ATOM 884 O O . ASP A 1 119 ? -13.836 4.776 -3.461 1.00 97.62 119 ASP A O 1
ATOM 888 N N . PRO A 1 120 ? -15.439 5.880 -2.305 1.00 97.50 120 PRO A N 1
ATOM 889 C CA . PRO A 1 120 ? -15.874 4.718 -1.526 1.00 97.50 120 PRO A CA 1
ATOM 890 C C . PRO A 1 120 ? -16.428 3.575 -2.382 1.00 97.50 120 PRO A C 1
ATOM 892 O O . PRO A 1 120 ? -16.308 2.421 -1.976 1.00 97.50 120 PRO A O 1
ATOM 895 N N . ASP A 1 121 ? -16.957 3.870 -3.573 1.00 97.44 121 ASP A N 1
ATOM 896 C CA . ASP A 1 121 ? -17.496 2.859 -4.488 1.00 97.44 121 ASP A CA 1
ATOM 897 C C . ASP A 1 121 ? -16.419 2.270 -5.421 1.00 97.44 121 ASP A C 1
ATOM 899 O O . ASP A 1 121 ? -16.694 1.393 -6.244 1.00 97.44 121 ASP A O 1
ATOM 903 N N . HIS A 1 122 ? -15.165 2.725 -5.312 1.00 97.56 122 HIS A N 1
ATOM 904 C CA . HIS A 1 122 ? -14.068 2.189 -6.109 1.00 97.56 122 HIS A CA 1
ATOM 905 C C . HIS A 1 122 ? -13.702 0.773 -5.645 1.00 97.56 122 HIS A C 1
ATOM 907 O O . HIS A 1 122 ? -13.302 0.572 -4.501 1.00 97.56 122 HIS A O 1
ATOM 913 N N . GLU A 1 123 ? -13.720 -0.200 -6.562 1.00 97.75 123 GLU A N 1
ATOM 914 C CA . GLU A 1 123 ? -13.496 -1.629 -6.270 1.00 97.75 123 GLU A CA 1
ATOM 915 C C . GLU A 1 123 ? -12.231 -1.897 -5.436 1.00 97.75 123 GLU A C 1
ATOM 917 O O . GLU A 1 123 ? -12.254 -2.669 -4.477 1.00 97.75 123 GLU A O 1
ATOM 922 N N . LEU A 1 124 ? -11.132 -1.200 -5.743 1.00 97.81 124 LEU A N 1
ATOM 923 C CA . LEU A 1 124 ? -9.886 -1.307 -4.977 1.00 97.81 124 LEU A CA 1
ATOM 924 C C . LEU A 1 124 ? -10.051 -1.010 -3.473 1.00 97.81 124 LEU A C 1
ATOM 926 O O . LEU A 1 124 ? -9.362 -1.632 -2.674 1.00 97.81 124 LEU A O 1
ATOM 930 N N . MET A 1 125 ? -10.964 -0.120 -3.066 1.00 98.50 125 MET A N 1
ATOM 931 C CA . MET A 1 125 ? -11.206 0.178 -1.646 1.00 98.50 125 MET A CA 1
ATOM 932 C C . MET A 1 125 ? -11.837 -1.013 -0.927 1.00 98.50 125 MET A C 1
ATOM 934 O O . MET A 1 125 ? -11.473 -1.303 0.210 1.00 98.50 125 MET A O 1
ATOM 938 N N . ALA A 1 126 ? -12.708 -1.762 -1.607 1.00 98.44 126 ALA A N 1
ATOM 939 C CA . ALA A 1 126 ? -13.272 -2.994 -1.068 1.00 98.44 126 ALA A CA 1
ATOM 940 C C . ALA A 1 126 ? -12.237 -4.123 -0.967 1.00 98.44 126 ALA A C 1
ATOM 942 O O . ALA A 1 126 ? -12.244 -4.886 0.000 1.00 98.44 126 ALA A O 1
ATOM 943 N N . LEU A 1 127 ? -11.321 -4.216 -1.935 1.00 98.56 127 LEU A N 1
ATOM 944 C CA . LEU A 1 127 ? -10.212 -5.172 -1.883 1.00 98.56 127 LEU A CA 1
ATOM 945 C C . LEU A 1 127 ? -9.222 -4.832 -0.763 1.00 98.56 127 LEU A C 1
ATOM 947 O O . LEU A 1 127 ? -8.784 -5.727 -0.044 1.00 98.56 127 LEU A O 1
ATOM 951 N N . TYR A 1 128 ? -8.901 -3.550 -0.587 1.00 98.69 128 TYR A N 1
ATOM 952 C CA . TYR A 1 128 ? -8.046 -3.082 0.501 1.00 98.69 128 TYR A CA 1
ATOM 953 C C . TYR A 1 128 ? -8.688 -3.286 1.869 1.00 98.69 128 TYR A C 1
ATOM 955 O O . TYR A 1 128 ? -8.021 -3.809 2.754 1.00 98.69 128 TYR A O 1
ATOM 963 N N . ALA A 1 129 ? -9.973 -2.958 2.039 1.00 98.75 129 ALA A N 1
ATOM 964 C CA . ALA A 1 129 ? -10.693 -3.212 3.288 1.00 98.75 129 ALA A CA 1
ATOM 965 C C . ALA A 1 129 ? -10.609 -4.692 3.679 1.00 98.75 129 ALA A C 1
ATOM 967 O O . ALA A 1 129 ? -10.173 -5.010 4.780 1.00 98.75 129 ALA A O 1
ATOM 968 N N . ARG A 1 130 ? -10.885 -5.602 2.734 1.00 98.81 130 ARG A N 1
ATOM 969 C CA . ARG A 1 130 ? -10.756 -7.047 2.961 1.00 98.81 130 ARG A CA 1
ATOM 970 C C . ARG A 1 130 ? -9.345 -7.451 3.388 1.00 98.81 130 ARG A C 1
ATOM 972 O O . ARG A 1 130 ? -9.200 -8.169 4.368 1.00 98.81 130 ARG A O 1
ATOM 979 N N . ALA A 1 131 ? -8.316 -6.978 2.685 1.00 98.75 131 ALA A N 1
ATOM 980 C CA . ALA A 1 131 ? -6.932 -7.310 3.016 1.00 98.75 131 ALA A CA 1
ATOM 981 C C . ALA A 1 131 ? -6.518 -6.783 4.403 1.00 98.75 131 ALA A C 1
ATOM 983 O O . ALA A 1 131 ? -5.802 -7.462 5.138 1.00 98.75 131 ALA A O 1
ATOM 984 N N . LEU A 1 132 ? -7.008 -5.603 4.795 1.00 98.81 132 LEU A N 1
ATOM 985 C CA . LEU A 1 132 ? -6.806 -5.056 6.137 1.00 98.81 132 LEU A CA 1
ATOM 986 C C . LEU A 1 132 ? -7.566 -5.854 7.200 1.00 98.81 132 LEU A C 1
ATOM 988 O O . LEU A 1 132 ? -7.020 -6.089 8.277 1.00 98.81 132 LEU A O 1
ATOM 992 N N . ASN A 1 133 ? -8.779 -6.326 6.901 1.00 98.88 133 ASN A N 1
ATOM 993 C CA . ASN A 1 133 ? -9.514 -7.205 7.808 1.00 98.88 133 ASN A CA 1
ATOM 994 C C . ASN A 1 133 ? -8.785 -8.545 7.996 1.00 98.88 133 ASN A C 1
ATOM 996 O O . ASN A 1 133 ? -8.696 -9.030 9.123 1.00 98.88 133 ASN A O 1
ATOM 1000 N N . ASP A 1 134 ? -8.229 -9.114 6.922 1.00 98.81 134 ASP A N 1
ATOM 1001 C CA . ASP A 1 134 ? -7.441 -10.351 6.962 1.00 98.81 134 ASP A CA 1
ATOM 1002 C C . ASP A 1 134 ? -6.153 -10.169 7.783 1.00 98.81 134 ASP A C 1
ATOM 1004 O O . ASP A 1 134 ? -5.824 -11.021 8.612 1.00 98.81 134 ASP A O 1
ATOM 1008 N N . LEU A 1 135 ? -5.457 -9.033 7.629 1.00 98.62 135 LEU A N 1
ATOM 1009 C CA . LEU A 1 135 ? -4.330 -8.665 8.494 1.00 98.62 135 LEU A CA 1
ATOM 1010 C C . LEU A 1 135 ? -4.775 -8.569 9.958 1.00 98.62 135 LEU A C 1
ATOM 1012 O O . LEU A 1 135 ? -4.129 -9.134 10.838 1.00 98.62 135 LEU A O 1
ATOM 1016 N N . GLY A 1 136 ? -5.898 -7.896 10.213 1.00 98.56 136 GLY A N 1
ATOM 1017 C CA . GLY A 1 136 ? -6.496 -7.817 11.538 1.00 98.56 136 GLY A CA 1
ATOM 1018 C C . GLY A 1 136 ? -6.780 -9.201 12.117 1.00 98.56 136 GLY A C 1
ATOM 1019 O O . GLY A 1 136 ? -6.471 -9.438 13.271 1.00 98.56 136 GLY A O 1
ATOM 1020 N N . ALA A 1 137 ? -7.320 -10.141 11.335 1.00 98.56 137 ALA A N 1
ATOM 1021 C CA . ALA A 1 137 ? -7.575 -11.522 11.752 1.00 98.56 137 ALA A CA 1
ATOM 1022 C C . ALA A 1 137 ? -6.303 -12.312 12.088 1.00 98.56 137 ALA A C 1
ATOM 1024 O O . ALA A 1 137 ? -6.345 -13.147 12.991 1.00 98.56 137 ALA A O 1
ATOM 1025 N N . PHE A 1 138 ? -5.202 -12.041 11.390 1.00 98.06 138 PHE A N 1
ATOM 1026 C CA . PHE A 1 138 ? -3.914 -12.690 11.616 1.00 98.06 138 PHE A CA 1
ATOM 1027 C C . PHE A 1 138 ? -3.210 -12.232 12.907 1.00 98.06 138 PHE A C 1
ATOM 1029 O O . PHE A 1 138 ? -2.525 -13.046 13.529 1.00 98.06 138 PHE A O 1
ATOM 1036 N N . LEU A 1 139 ? -3.377 -10.961 13.297 1.00 95.94 139 LEU A N 1
ATOM 1037 C CA . LEU A 1 139 ? -2.788 -10.346 14.500 1.00 95.94 139 LEU A CA 1
ATOM 1038 C C . LEU A 1 139 ? -3.603 -10.616 15.780 1.00 95.94 139 LEU A C 1
ATOM 1040 O O . LEU A 1 139 ? -2.958 -10.913 16.808 1.00 95.94 139 LEU A O 1
#

pLDDT: mean 95.09, std 4.68, range [70.62, 98.88]

Secondary structure (DSSP, 8-state):
--HHHHHHHHHHHHHHH-SS----GGGTTTSPPPPPP---TTTS--SS-HHHHHHHHHHHHHT---GGGGGGS---TT--HHHHHHHHHHHHHHHH-PPPHHHHHH--HHHHHHHHT--TT-HHHHHHHHHHHHHHHH-

Sequence (139 aa):
MGLCDDVRRHCGAVAAEARFVAIDPEAIGRVEPGPPPALDPRAHYLEGEPGDVAAYLLTLDAINFGSGWFPTLRRAPGRSGYFTIAAGLAERFRAAGPWSPAELRELDPAAVAAVLGQDPDHELMALYARALNDLGAFL

Foldseek 3Di:
DDPVVVVVVVVVVCQVPDDPDHDDPVCVPVDDDDDDDDDDVQLAQDPDDPVLSVLRVLLLVLLQDDLVCQVVWDDDPPDGSSSLLSNLSNVVCVVPTHDALVVLLVDALVNQCVSSVGDSPDPSSRVSSVSSSVVSVVD